Protein AF-A0A3P7J3F7-F1 (afdb_monomer_lite)

Radius of gyration: 21.17 Å; chains: 1; bounding box: 40×37×65 Å

Foldseek 3Di:
DDLLVLVCQVCVVVVHDDDSVVVVVLVVLLVVVVVCCVPPLDDDPVVLPPPVLQFDWDAPVRCCVQLVQDPSLVVLCVVCVVPVVVNCCNNPPRPHTDGHGCSPSSNVCSVCVVVRPPSSVVSNVVSVVCVVCVVVDDDPVVVVVVVVVVVVPD

Sequence (154 aa):
MDLVSTLNRIAGSQNIRLDQDKLDKDIDDVLDFDHDLALKYSTDDTTRRQFERSFNPMTLAELQSKYPKISWELYISEVFQLVPDVKQKVLKASDYHYIVTEPKMLQLLSDNVEAVPTRTLVNYIYAKLVMAYSDFLPVSFKNLKISFLLLQTF

pLDDT: mean 86.78, std 13.9, range [45.38, 97.19]

Structure (mmCIF, N/CA/C/O backbone):
data_AF-A0A3P7J3F7-F1
#
_entry.id   AF-A0A3P7J3F7-F1
#
loop_
_atom_site.group_PDB
_atom_site.id
_atom_site.type_symbol
_atom_site.label_atom_id
_atom_site.label_alt_id
_atom_site.label_comp_id
_atom_site.label_asym_id
_atom_site.label_entity_id
_atom_site.label_seq_id
_atom_site.pdbx_PDB_ins_code
_atom_site.Cartn_x
_atom_site.Cartn_y
_atom_site.Cartn_z
_atom_site.occupancy
_atom_site.B_iso_or_equiv
_atom_site.auth_seq_id
_atom_site.auth_comp_id
_atom_site.auth_asym_id
_atom_site.auth_atom_id
_atom_site.pdbx_PDB_model_num
ATOM 1 N N . MET A 1 1 ? -2.799 -6.965 21.139 1.00 58.69 1 MET A N 1
ATOM 2 C CA . MET A 1 1 ? -3.180 -5.557 21.360 1.00 58.69 1 MET A CA 1
ATOM 3 C C . MET A 1 1 ? -4.508 -5.326 20.675 1.00 58.69 1 MET A C 1
ATOM 5 O O . MET A 1 1 ? -4.670 -5.831 19.577 1.00 58.69 1 MET A O 1
ATOM 9 N N . ASP A 1 2 ? -5.436 -4.625 21.315 1.00 84.12 2 ASP A N 1
ATOM 10 C CA . ASP A 1 2 ? -6.738 -4.311 20.725 1.00 84.12 2 ASP A CA 1
ATOM 11 C C . ASP A 1 2 ? -6.700 -2.924 20.044 1.00 84.12 2 ASP A C 1
ATOM 13 O O . ASP A 1 2 ? -6.287 -1.927 20.652 1.00 84.12 2 ASP A O 1
ATOM 17 N N . LEU A 1 3 ? -7.068 -2.876 18.760 1.00 86.56 3 LEU A N 1
ATOM 18 C CA . LEU A 1 3 ? -7.016 -1.667 17.933 1.00 86.56 3 LEU A CA 1
ATOM 19 C C . LEU A 1 3 ? -8.107 -0.666 18.345 1.00 86.56 3 LEU A C 1
ATOM 2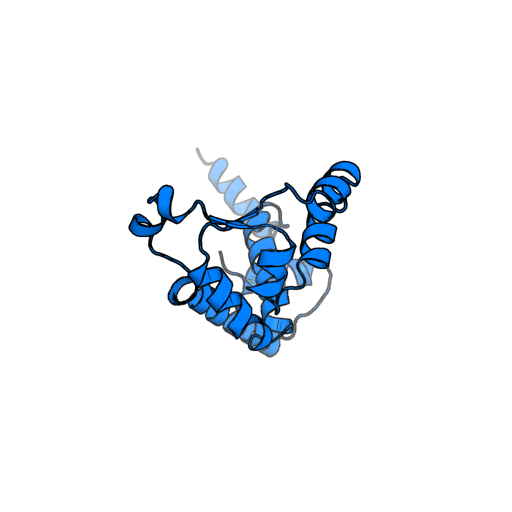1 O O . LEU A 1 3 ? -7.821 0.529 18.434 1.00 86.56 3 LEU A O 1
ATOM 25 N N . VAL A 1 4 ? -9.307 -1.151 18.690 1.00 90.50 4 VAL A N 1
ATOM 26 C CA . VAL A 1 4 ? -10.452 -0.326 19.117 1.00 90.50 4 VAL A CA 1
ATOM 27 C C . VAL A 1 4 ? -10.088 0.482 20.362 1.00 90.50 4 VAL A C 1
ATOM 29 O O . VAL A 1 4 ? -10.200 1.712 20.382 1.00 90.50 4 VAL A O 1
ATOM 32 N N . SER A 1 5 ? -9.596 -0.185 21.412 1.00 89.00 5 SER A N 1
ATOM 33 C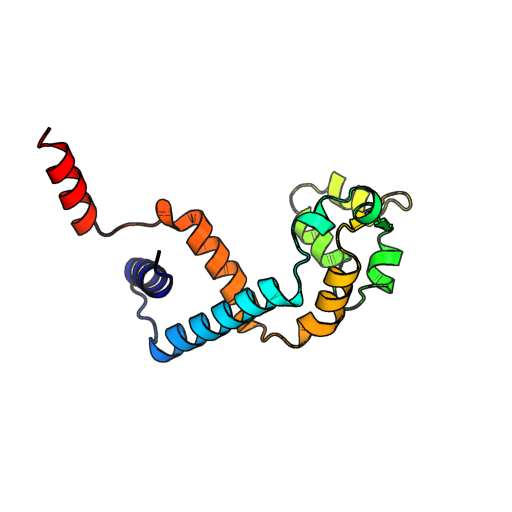 CA . SER A 1 5 ? -9.188 0.485 22.653 1.00 89.00 5 SER A CA 1
ATOM 34 C C . SER A 1 5 ? -8.017 1.443 22.451 1.00 89.00 5 SER A C 1
ATOM 36 O O . SER A 1 5 ? -7.946 2.480 23.115 1.00 89.00 5 SER A O 1
ATOM 38 N N . THR A 1 6 ? -7.103 1.138 21.529 1.00 89.06 6 THR A N 1
ATOM 39 C CA . THR A 1 6 ? -5.977 2.021 21.211 1.00 89.06 6 THR A CA 1
ATOM 40 C C . THR A 1 6 ? -6.445 3.293 20.511 1.00 89.06 6 THR A C 1
ATOM 42 O O . THR A 1 6 ? -6.059 4.384 20.930 1.00 89.06 6 THR A O 1
ATOM 45 N N . LEU A 1 7 ? -7.338 3.191 19.526 1.00 90.56 7 LEU A N 1
ATOM 46 C CA . LEU A 1 7 ? -7.902 4.352 18.833 1.00 90.56 7 LEU A CA 1
ATOM 47 C C . LEU A 1 7 ? -8.762 5.215 19.764 1.00 90.56 7 LEU A C 1
ATOM 49 O O . LEU A 1 7 ? -8.587 6.434 19.799 1.00 90.56 7 LEU A O 1
ATOM 53 N N . ASN A 1 8 ? -9.606 4.599 20.599 1.00 91.00 8 ASN A N 1
ATOM 54 C CA . ASN A 1 8 ? -10.371 5.315 21.624 1.00 91.00 8 ASN A CA 1
ATOM 55 C C . ASN A 1 8 ? -9.457 6.050 22.622 1.00 91.00 8 ASN A C 1
ATOM 57 O O . ASN A 1 8 ? -9.749 7.179 23.021 1.00 91.00 8 ASN A O 1
ATOM 61 N N . ARG A 1 9 ? -8.316 5.457 22.996 1.00 87.19 9 ARG A N 1
ATOM 62 C CA . ARG A 1 9 ? -7.324 6.094 23.877 1.00 87.19 9 ARG A CA 1
ATOM 63 C C . ARG A 1 9 ? -6.672 7.315 23.226 1.00 87.19 9 ARG A C 1
ATOM 65 O O . ARG A 1 9 ? -6.569 8.358 23.873 1.00 87.19 9 ARG A O 1
ATOM 72 N N . ILE A 1 10 ? -6.259 7.202 21.962 1.00 87.88 10 ILE A N 1
ATOM 73 C CA . ILE A 1 10 ? -5.686 8.326 21.205 1.00 87.88 10 ILE A CA 1
ATOM 74 C C . ILE A 1 10 ? -6.720 9.450 21.078 1.00 87.88 10 ILE A C 1
ATOM 76 O O . ILE A 1 10 ? -6.412 10.592 21.416 1.00 87.88 10 ILE A O 1
ATOM 80 N N . ALA A 1 11 ? -7.950 9.135 20.666 1.00 90.12 11 ALA A N 1
ATOM 81 C CA . ALA A 1 11 ? -9.018 10.122 20.521 1.00 90.12 11 ALA A CA 1
ATOM 82 C C . ALA A 1 11 ? -9.327 10.829 21.850 1.00 90.12 11 ALA A C 1
ATOM 84 O O . ALA A 1 11 ? -9.382 12.058 21.902 1.00 90.12 11 ALA A O 1
ATOM 85 N N . GLY A 1 12 ? -9.410 10.068 22.946 1.00 89.19 12 GLY A N 1
ATOM 86 C CA . GLY A 1 12 ? -9.610 10.611 24.287 1.00 89.19 12 GLY A CA 1
ATOM 87 C C . GLY A 1 12 ? -8.512 11.591 24.712 1.00 89.19 12 GLY A C 1
ATOM 88 O O . GLY A 1 12 ? -8.821 12.628 25.291 1.00 89.19 12 GLY A O 1
ATOM 89 N N . SER A 1 13 ? -7.245 11.329 24.364 1.00 86.00 13 SER A N 1
ATOM 90 C CA . SER A 1 13 ? -6.136 12.260 24.647 1.00 86.00 13 SER A CA 1
ATOM 91 C C . SER A 1 13 ? -6.254 13.606 23.918 1.00 86.00 13 SER A C 1
ATOM 93 O O . SER A 1 13 ? -5.677 14.598 24.356 1.00 86.00 13 SER A O 1
ATOM 95 N N . GLN A 1 14 ? -7.034 13.647 22.836 1.00 88.38 14 GLN A N 1
ATOM 96 C CA . GLN A 1 14 ? -7.301 14.838 22.030 1.00 88.38 14 GLN A CA 1
ATOM 97 C C . GLN A 1 14 ? -8.681 15.447 22.331 1.00 88.38 14 GLN A C 1
ATOM 99 O O . GLN A 1 14 ? -9.117 16.350 21.623 1.00 88.38 14 GLN A O 1
ATOM 104 N N . ASN A 1 15 ? -9.380 14.965 23.370 1.00 90.44 15 ASN A N 1
ATOM 105 C CA . ASN A 1 15 ? -10.769 15.321 23.686 1.00 90.44 15 ASN A CA 1
ATOM 106 C C . ASN A 1 15 ? -11.751 15.067 22.523 1.00 90.44 15 ASN A C 1
ATOM 108 O O . ASN A 1 15 ? -12.767 15.749 22.392 1.00 90.44 15 ASN 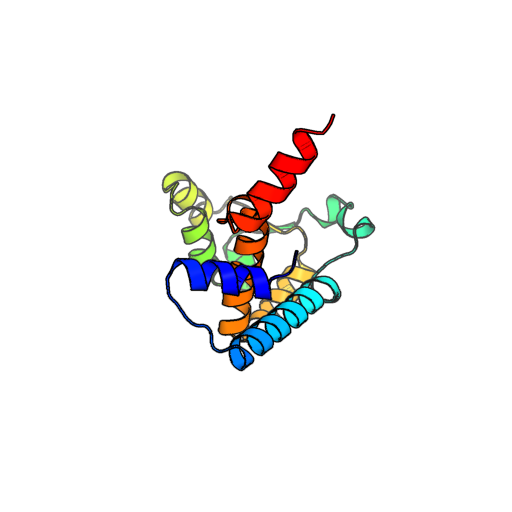A O 1
ATOM 112 N N . ILE A 1 16 ? -11.459 14.071 21.684 1.00 93.12 16 ILE A N 1
ATOM 113 C CA . ILE A 1 16 ? -12.319 13.641 20.582 1.00 93.12 16 ILE A CA 1
ATOM 114 C C . ILE A 1 16 ? -13.156 12.451 21.051 1.00 93.12 16 ILE A C 1
ATOM 116 O O . ILE A 1 16 ? -12.631 11.470 21.579 1.00 93.12 16 ILE A O 1
ATOM 120 N N . ARG A 1 17 ? -14.470 12.517 20.817 1.00 92.88 17 ARG A N 1
ATOM 121 C CA . ARG A 1 17 ? -15.383 11.388 21.015 1.00 92.88 17 ARG A CA 1
ATOM 122 C C . ARG A 1 17 ? -15.636 10.704 19.678 1.00 92.88 17 ARG A C 1
ATOM 124 O O . ARG A 1 17 ? -16.145 11.334 18.756 1.00 92.88 17 ARG A O 1
ATOM 131 N N . LEU A 1 18 ? -15.288 9.425 19.591 1.00 93.88 18 LEU A N 1
ATOM 132 C CA . LEU A 1 18 ? -15.520 8.622 18.396 1.00 93.88 18 LEU A CA 1
ATOM 133 C C . LEU A 1 18 ? -16.957 8.095 18.365 1.00 93.88 18 LEU A C 1
ATOM 135 O O . LEU A 1 18 ? -17.505 7.695 19.397 1.00 93.88 18 LEU A O 1
ATOM 139 N N . ASP A 1 19 ? -17.531 8.073 17.168 1.00 96.75 19 ASP A N 1
ATOM 140 C CA . ASP A 1 19 ? -18.716 7.281 16.845 1.00 96.75 19 ASP A CA 1
ATOM 141 C C . ASP A 1 19 ? -18.311 5.800 16.832 1.00 96.75 19 ASP A C 1
ATOM 143 O O . ASP A 1 19 ? -17.451 5.410 16.041 1.00 96.75 19 ASP A O 1
ATOM 147 N N 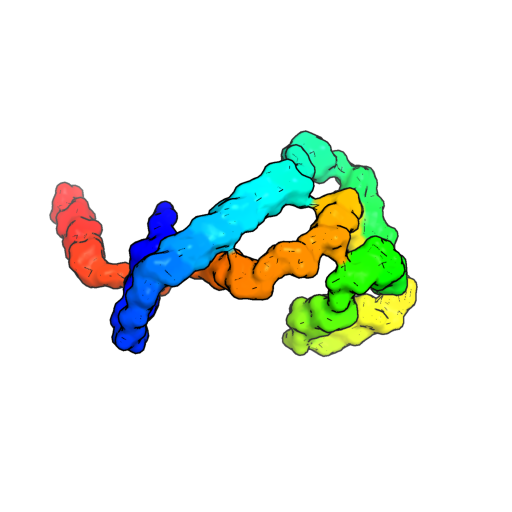. GLN A 1 20 ? -18.863 5.011 17.756 1.00 95.69 20 GLN A N 1
ATOM 148 C CA . GLN A 1 20 ? -18.436 3.624 17.954 1.00 95.69 20 GLN A CA 1
ATOM 149 C C . GLN A 1 20 ? -18.946 2.707 16.841 1.00 95.69 20 GLN A C 1
ATOM 151 O O . GLN A 1 20 ? -18.169 1.902 16.348 1.00 95.69 20 GLN A O 1
ATOM 156 N N . ASP A 1 21 ? -20.174 2.901 16.354 1.00 96.44 21 ASP A N 1
ATOM 157 C CA . ASP A 1 21 ? -20.727 2.071 15.274 1.00 96.44 21 ASP A CA 1
ATOM 158 C C . ASP A 1 21 ? -19.905 2.242 13.989 1.00 96.44 21 ASP A C 1
ATOM 160 O O . ASP A 1 21 ? -19.622 1.293 13.255 1.00 96.44 21 ASP A O 1
ATOM 164 N N . LYS A 1 22 ? -19.468 3.480 13.730 1.00 96.44 22 LYS A N 1
ATOM 165 C CA . LYS A 1 22 ? -18.586 3.783 12.605 1.00 96.44 22 LYS A CA 1
ATOM 166 C C . LYS A 1 22 ? -17.172 3.236 12.806 1.00 96.44 22 LYS A C 1
ATOM 168 O O . LYS A 1 22 ? -16.572 2.775 11.839 1.00 96.44 22 LYS A O 1
ATOM 173 N N . LEU A 1 23 ? -16.638 3.323 14.024 1.00 95.56 23 LEU A N 1
ATOM 174 C CA . LEU A 1 23 ? -15.314 2.802 14.361 1.00 95.56 23 LEU A CA 1
ATOM 175 C C . LEU A 1 23 ? -15.252 1.285 14.174 1.00 95.56 23 LEU A C 1
ATOM 177 O O . LEU A 1 23 ? -14.317 0.802 13.544 1.00 95.56 23 LEU A O 1
ATOM 181 N N . ASP A 1 24 ? -16.248 0.567 14.684 1.00 95.19 24 ASP A N 1
ATOM 182 C CA . ASP A 1 24 ? -16.313 -0.890 14.598 1.00 95.19 24 ASP A CA 1
ATOM 183 C C . ASP A 1 24 ? -16.402 -1.330 13.135 1.00 95.19 24 ASP A C 1
ATOM 185 O O . ASP A 1 24 ? -15.585 -2.129 12.683 1.00 95.19 24 ASP A O 1
ATOM 189 N N . LYS A 1 25 ? -17.278 -0.692 12.346 1.00 96.69 25 LYS A N 1
ATOM 190 C CA . LYS A 1 25 ? -17.359 -0.943 10.902 1.00 96.69 25 LYS A CA 1
ATOM 191 C C . LYS A 1 25 ? -16.030 -0.691 10.182 1.00 96.69 25 LYS A C 1
ATOM 193 O O . LYS A 1 25 ? -15.619 -1.492 9.349 1.00 96.69 25 LYS A O 1
ATOM 198 N N . ASP A 1 26 ? -15.379 0.436 10.462 1.00 97.12 26 ASP A N 1
ATOM 199 C CA . ASP A 1 26 ? -14.105 0.778 9.829 1.00 97.12 26 ASP A CA 1
ATOM 200 C C . ASP A 1 26 ? -12.999 -0.230 10.182 1.00 97.12 26 ASP A C 1
ATOM 202 O O . ASP A 1 26 ? -12.106 -0.462 9.368 1.00 97.12 26 ASP A O 1
ATOM 206 N N . ILE A 1 27 ? -13.033 -0.798 11.391 1.00 95.44 27 ILE A N 1
ATOM 207 C CA . ILE A 1 27 ? -12.079 -1.816 11.840 1.00 95.44 27 ILE A CA 1
ATOM 208 C C . ILE A 1 27 ? -12.369 -3.157 11.174 1.00 95.44 27 ILE A C 1
ATOM 210 O O . ILE A 1 27 ? -11.423 -3.777 10.690 1.00 95.44 27 ILE A O 1
ATOM 214 N N . ASP A 1 28 ? -13.632 -3.567 11.080 1.00 96.75 28 ASP A N 1
ATOM 215 C CA . ASP A 1 28 ? -14.027 -4.781 10.359 1.00 96.75 28 ASP A CA 1
ATOM 216 C C . ASP A 1 28 ? -13.584 -4.710 8.890 1.00 96.75 28 ASP A C 1
ATOM 218 O O . ASP A 1 28 ? -12.877 -5.598 8.416 1.00 96.75 28 ASP A O 1
ATOM 222 N N . ASP A 1 29 ? -13.868 -3.595 8.203 1.00 97.19 29 ASP A N 1
ATOM 223 C CA . ASP A 1 29 ? -13.453 -3.383 6.810 1.00 97.19 29 ASP A CA 1
ATOM 224 C C . ASP A 1 29 ? -11.907 -3.457 6.660 1.00 97.19 29 ASP A C 1
ATOM 226 O O . ASP A 1 29 ? -11.390 -3.948 5.653 1.00 97.19 29 ASP A O 1
ATOM 230 N N . VAL A 1 30 ? -11.144 -2.976 7.654 1.00 96.38 30 VAL A N 1
ATOM 231 C CA . VAL A 1 30 ? -9.668 -3.054 7.679 1.00 96.38 30 VAL A CA 1
ATOM 232 C C . VAL A 1 30 ? -9.170 -4.482 7.900 1.00 96.38 30 VAL A C 1
ATOM 234 O O . VAL A 1 30 ? -8.189 -4.879 7.267 1.00 96.38 30 VAL A O 1
ATOM 237 N N . LEU A 1 31 ? -9.804 -5.239 8.797 1.00 95.06 31 LEU A N 1
ATOM 238 C CA . LEU A 1 31 ? -9.432 -6.622 9.096 1.00 95.06 31 LEU A CA 1
ATOM 239 C C . LEU A 1 31 ? -9.735 -7.545 7.916 1.00 95.06 31 LEU A C 1
ATOM 241 O O . LEU A 1 31 ? -8.881 -8.353 7.550 1.00 95.06 31 LEU A O 1
ATOM 245 N N . ASP A 1 32 ? -10.891 -7.373 7.277 1.00 95.50 32 ASP A N 1
ATOM 246 C CA . ASP A 1 32 ? -11.257 -8.103 6.063 1.00 95.50 32 ASP A CA 1
ATOM 247 C C . ASP A 1 32 ? -10.263 -7.823 4.932 1.00 95.50 32 ASP A C 1
ATOM 249 O O . ASP A 1 32 ? -9.810 -8.741 4.242 1.00 95.50 32 ASP A O 1
ATOM 253 N N . PHE A 1 33 ? -9.849 -6.562 4.778 1.00 94.62 33 PHE A N 1
ATOM 254 C CA . PHE A 1 33 ? -8.834 -6.197 3.798 1.00 94.62 33 PHE A CA 1
ATOM 255 C C . PHE A 1 33 ? -7.448 -6.792 4.117 1.00 94.62 33 PHE A C 1
ATOM 257 O O . PHE A 1 33 ? -6.796 -7.316 3.214 1.00 94.62 33 PHE A O 1
ATOM 264 N N . ASP A 1 34 ? -6.995 -6.763 5.378 1.00 93.88 34 ASP A N 1
ATOM 265 C CA . ASP A 1 34 ? -5.721 -7.384 5.796 1.00 93.88 34 ASP A CA 1
ATOM 266 C C . ASP A 1 34 ? -5.730 -8.900 5.556 1.00 93.88 34 ASP A C 1
ATOM 268 O O . ASP A 1 34 ? -4.756 -9.477 5.067 1.00 93.88 34 ASP A O 1
ATOM 272 N N . HIS A 1 35 ? -6.861 -9.541 5.846 1.00 94.19 35 HIS A N 1
ATOM 273 C CA . HIS A 1 35 ? -7.074 -10.957 5.592 1.00 94.19 35 HIS A CA 1
ATOM 274 C C . HIS A 1 35 ? -7.008 -11.280 4.091 1.00 94.19 35 HIS A C 1
ATOM 276 O O . HIS A 1 35 ? -6.321 -12.220 3.684 1.00 94.19 35 HIS A O 1
ATOM 282 N N . ASP A 1 36 ? -7.646 -10.467 3.249 1.00 92.25 36 ASP A N 1
ATOM 283 C CA . ASP A 1 36 ? -7.569 -10.606 1.797 1.00 92.25 36 ASP A CA 1
ATOM 284 C C . ASP A 1 36 ? -6.142 -10.415 1.272 1.00 92.25 36 ASP A C 1
ATOM 286 O O . ASP A 1 36 ? -5.685 -11.220 0.457 1.00 92.25 36 ASP A O 1
ATOM 290 N N . LEU A 1 37 ? -5.402 -9.414 1.761 1.00 90.88 37 LEU A N 1
ATOM 291 C CA . LEU A 1 37 ? -3.985 -9.223 1.431 1.00 90.88 37 LEU A CA 1
ATOM 292 C C . LEU A 1 37 ? -3.144 -10.459 1.780 1.00 90.88 37 LEU A C 1
ATOM 294 O O . LEU A 1 37 ? -2.314 -10.898 0.975 1.00 90.88 37 LEU A O 1
ATOM 298 N N . ALA A 1 38 ? -3.376 -11.044 2.955 1.00 90.38 38 ALA A N 1
ATOM 299 C CA . ALA A 1 38 ? -2.649 -12.217 3.418 1.00 90.38 38 ALA A CA 1
ATOM 300 C C . ALA A 1 38 ? -2.964 -13.474 2.593 1.00 90.38 38 ALA A C 1
ATOM 302 O O . ALA A 1 38 ? -2.054 -14.237 2.280 1.00 90.38 38 ALA A O 1
ATOM 303 N N . LEU A 1 39 ? -4.227 -13.696 2.219 1.00 89.81 39 LEU A N 1
ATOM 304 C CA . LEU A 1 39 ? -4.630 -14.931 1.538 1.00 89.81 39 LEU A CA 1
ATOM 305 C C . LEU A 1 39 ? -4.555 -14.864 0.012 1.00 89.81 39 LEU A C 1
ATOM 307 O O . LEU A 1 39 ? -4.298 -15.884 -0.626 1.00 89.81 39 LEU A O 1
ATOM 311 N N . LYS A 1 40 ? -4.816 -13.698 -0.586 1.00 88.69 40 LYS A N 1
ATOM 312 C CA . LYS A 1 40 ? -4.948 -13.551 -2.046 1.00 88.69 40 LYS A CA 1
ATOM 313 C C . LYS A 1 40 ? -3.715 -12.925 -2.690 1.00 88.69 40 LYS A C 1
ATOM 315 O O . LYS A 1 40 ? -3.393 -13.270 -3.822 1.00 88.69 40 LYS A O 1
ATOM 320 N N . TYR A 1 41 ? -3.033 -12.022 -1.985 1.00 85.44 41 TYR A N 1
ATOM 321 C CA . TYR A 1 41 ? -1.949 -11.202 -2.546 1.00 85.44 41 TYR A CA 1
ATOM 322 C C . TYR A 1 41 ? -0.561 -11.571 -2.009 1.00 85.44 41 TYR A C 1
ATOM 324 O O . TYR A 1 41 ? 0.426 -10.916 -2.347 1.00 85.44 41 TYR A O 1
ATOM 332 N N . SER A 1 42 ? -0.463 -12.618 -1.189 1.00 83.88 42 SER A N 1
ATOM 333 C CA . SER A 1 42 ? 0.805 -13.104 -0.649 1.00 83.88 42 SER A CA 1
ATOM 334 C C . SER A 1 42 ? 1.151 -14.481 -1.204 1.00 83.88 42 SER A C 1
ATOM 336 O O . SER A 1 42 ? 0.304 -15.357 -1.349 1.00 83.88 42 SER A O 1
ATOM 338 N N . THR A 1 43 ? 2.433 -14.670 -1.501 1.00 83.44 43 THR A N 1
ATOM 339 C CA . THR A 1 43 ? 3.007 -15.965 -1.877 1.00 83.44 43 THR A CA 1
ATOM 340 C C . THR A 1 43 ? 3.540 -16.665 -0.622 1.00 83.44 43 THR A C 1
ATOM 342 O O . THR A 1 43 ? 4.048 -15.995 0.281 1.00 83.44 43 THR A O 1
ATOM 345 N N . ASP A 1 44 ? 3.466 -17.997 -0.563 1.00 82.88 44 ASP A N 1
ATOM 346 C CA . ASP A 1 44 ? 4.000 -18.772 0.558 1.00 82.88 44 ASP A CA 1
ATOM 347 C C . ASP A 1 44 ? 5.524 -18.617 0.720 1.00 82.88 44 ASP A C 1
ATOM 349 O O . ASP A 1 44 ? 6.272 -18.345 -0.226 1.00 82.88 44 ASP A O 1
ATOM 353 N N . ASP A 1 45 ? 5.988 -18.836 1.947 1.00 78.06 45 ASP A N 1
ATOM 354 C CA . ASP A 1 45 ? 7.378 -18.631 2.351 1.00 78.06 45 ASP A CA 1
ATOM 355 C C . ASP A 1 45 ? 8.385 -19.490 1.569 1.00 78.06 45 ASP A C 1
ATOM 357 O O . ASP A 1 45 ? 9.513 -19.056 1.330 1.00 78.06 45 ASP A O 1
ATOM 361 N N . THR A 1 46 ? 7.996 -20.698 1.149 1.00 77.38 46 THR A N 1
ATOM 362 C CA . THR A 1 46 ? 8.884 -21.623 0.427 1.00 77.38 46 THR A CA 1
ATOM 363 C C . THR A 1 46 ? 9.120 -21.124 -0.991 1.00 77.38 46 THR A C 1
ATOM 365 O O . THR A 1 46 ? 10.261 -21.059 -1.451 1.00 77.38 46 THR A O 1
ATOM 368 N N . THR A 1 47 ? 8.052 -20.699 -1.662 1.00 77.38 47 THR A N 1
ATOM 369 C CA . THR A 1 47 ? 8.118 -20.143 -3.015 1.00 77.38 47 THR A CA 1
ATOM 370 C C . THR A 1 47 ? 8.851 -18.797 -3.042 1.00 77.38 47 THR A C 1
ATOM 372 O O . THR A 1 47 ? 9.636 -18.544 -3.957 1.00 77.38 47 THR A O 1
ATOM 375 N N . ARG A 1 48 ? 8.680 -17.946 -2.017 1.00 76.94 48 ARG A N 1
ATOM 376 C CA . ARG A 1 48 ? 9.378 -16.645 -1.908 1.00 76.94 48 ARG A CA 1
ATOM 377 C C . ARG A 1 48 ? 10.898 -16.765 -1.791 1.00 76.94 48 ARG A C 1
ATOM 379 O O . ARG A 1 48 ? 11.621 -15.870 -2.225 1.00 76.94 48 ARG A O 1
ATOM 386 N N . ARG A 1 49 ? 11.398 -17.859 -1.209 1.00 78.75 49 ARG A N 1
ATOM 387 C CA . ARG A 1 49 ? 12.841 -18.100 -1.007 1.00 78.75 49 ARG A CA 1
ATOM 388 C C . ARG A 1 49 ? 13.575 -18.538 -2.282 1.00 78.75 49 ARG A C 1
ATOM 390 O O . ARG A 1 49 ? 14.786 -18.739 -2.243 1.00 78.75 49 ARG A O 1
ATOM 397 N N . GLN A 1 50 ? 12.880 -18.651 -3.416 1.00 80.25 50 GLN A N 1
ATOM 398 C CA . GLN A 1 50 ? 13.485 -18.947 -4.715 1.00 80.25 50 GLN A CA 1
ATOM 399 C C . GLN A 1 50 ? 14.035 -17.665 -5.359 1.00 80.25 50 GLN A C 1
ATOM 401 O O . GLN A 1 50 ? 13.294 -16.891 -5.962 1.00 80.25 50 GLN A O 1
ATOM 406 N N . PHE A 1 51 ? 15.347 -17.438 -5.233 1.00 71.81 51 PHE A N 1
ATOM 407 C CA . PHE A 1 51 ? 16.002 -16.193 -5.659 1.00 71.81 51 PHE A CA 1
ATOM 408 C C . PHE A 1 51 ? 15.783 -15.853 -7.142 1.00 71.81 51 PHE A C 1
ATOM 410 O O . PHE A 1 51 ? 15.433 -14.718 -7.457 1.00 71.81 51 PHE A O 1
ATOM 417 N N . GLU A 1 52 ? 15.923 -16.830 -8.044 1.00 75.38 52 GLU A N 1
ATOM 418 C CA . GLU A 1 52 ? 15.770 -16.614 -9.493 1.00 75.38 52 GLU A CA 1
ATOM 419 C C . GLU A 1 52 ? 14.373 -16.104 -9.866 1.00 75.38 52 GLU A C 1
ATOM 421 O O . GLU A 1 52 ? 14.234 -15.212 -10.698 1.00 75.38 52 GLU A O 1
ATOM 426 N N . ARG A 1 53 ? 13.332 -16.602 -9.190 1.00 82.69 53 ARG A N 1
ATOM 427 C CA . ARG A 1 53 ? 11.944 -16.166 -9.392 1.00 82.69 53 ARG A CA 1
ATOM 428 C C . ARG A 1 53 ? 11.729 -14.709 -8.978 1.00 82.69 53 ARG A C 1
ATOM 430 O O . ARG A 1 53 ? 10.877 -14.036 -9.553 1.00 82.69 53 ARG A O 1
ATOM 437 N N . SER A 1 54 ? 12.470 -14.240 -7.980 1.00 85.88 54 SER A N 1
ATOM 438 C CA . SER A 1 54 ? 12.322 -12.905 -7.392 1.00 85.88 54 SER A CA 1
ATOM 439 C C . SER A 1 54 ? 13.127 -11.827 -8.130 1.00 85.88 54 SER A C 1
ATOM 441 O O . SER A 1 54 ? 12.966 -10.641 -7.846 1.00 85.88 54 SER A O 1
ATOM 443 N N . PHE A 1 55 ? 13.984 -12.201 -9.084 1.00 92.81 55 PHE A N 1
ATOM 444 C CA . PHE A 1 55 ? 14.796 -11.259 -9.851 1.00 92.81 55 PHE A CA 1
ATOM 445 C C . PHE A 1 55 ? 14.150 -10.932 -11.205 1.00 92.81 55 PHE A C 1
ATOM 447 O O . PHE A 1 55 ? 14.523 -11.480 -12.239 1.00 92.81 55 PHE A O 1
ATOM 454 N N . ASN A 1 56 ? 13.178 -10.014 -11.204 1.00 94.50 56 ASN A N 1
ATOM 455 C CA . ASN A 1 56 ? 12.528 -9.528 -12.428 1.00 94.50 56 ASN A CA 1
ATOM 456 C C . ASN A 1 56 ? 12.825 -8.032 -12.613 1.00 94.50 56 ASN A C 1
ATOM 458 O O . ASN A 1 56 ? 12.031 -7.201 -12.159 1.00 94.50 56 ASN A O 1
ATOM 462 N N . PRO A 1 57 ? 13.978 -7.667 -13.205 1.00 95.62 57 PRO A N 1
ATOM 463 C CA . PRO A 1 57 ? 14.307 -6.275 -13.477 1.00 95.62 57 PRO A CA 1
ATOM 464 C C . PRO A 1 57 ? 13.345 -5.690 -14.515 1.00 95.62 57 PRO A C 1
ATOM 466 O O . PRO A 1 57 ? 13.088 -6.308 -15.545 1.00 95.62 57 PRO A O 1
ATOM 469 N N . MET A 1 58 ? 12.820 -4.499 -14.235 1.00 95.44 58 MET A N 1
ATOM 470 C CA . MET A 1 58 ? 11.956 -3.736 -15.136 1.00 95.44 58 MET A CA 1
ATOM 471 C C . MET A 1 58 ? 12.370 -2.267 -15.128 1.00 95.44 58 MET A C 1
ATOM 473 O O . MET A 1 58 ? 12.659 -1.698 -14.075 1.00 95.44 58 MET A O 1
ATOM 477 N N . THR A 1 59 ? 12.368 -1.635 -16.290 1.00 95.50 59 THR A N 1
ATOM 478 C CA . THR A 1 59 ? 12.441 -0.179 -16.429 1.00 95.50 59 THR A CA 1
ATOM 479 C C . THR A 1 59 ? 11.146 0.479 -15.936 1.00 95.50 59 THR A C 1
ATOM 481 O O . THR A 1 59 ? 10.105 -0.170 -15.795 1.00 95.50 59 THR A O 1
ATOM 484 N N . LEU A 1 60 ? 11.175 1.797 -15.707 1.00 95.25 60 LEU A N 1
ATOM 485 C CA . LEU A 1 60 ? 9.967 2.552 -15.351 1.00 95.25 60 LEU A CA 1
ATOM 486 C C . LEU A 1 60 ? 8.867 2.422 -16.420 1.00 95.25 60 LEU A C 1
ATOM 488 O O . LEU A 1 60 ? 7.699 2.242 -16.079 1.00 95.25 60 LEU A O 1
ATOM 492 N N . ALA A 1 61 ? 9.241 2.449 -17.702 1.00 94.25 61 ALA A N 1
ATOM 493 C CA . ALA A 1 61 ? 8.300 2.304 -18.810 1.00 94.25 61 ALA A CA 1
ATOM 494 C C . ALA A 1 61 ? 7.618 0.923 -18.813 1.00 94.25 61 ALA A C 1
ATOM 496 O O . ALA A 1 61 ? 6.411 0.822 -19.032 1.00 94.25 61 ALA A O 1
ATOM 497 N N . GLU A 1 62 ? 8.365 -0.145 -18.517 1.00 95.69 62 GLU A N 1
ATOM 498 C CA . GLU A 1 62 ? 7.803 -1.495 -18.396 1.00 95.69 62 GLU A CA 1
ATOM 499 C C . GLU A 1 62 ? 6.860 -1.616 -17.196 1.00 95.69 62 GLU A C 1
ATOM 501 O O . GLU A 1 62 ? 5.792 -2.213 -17.330 1.00 95.69 62 GLU A O 1
ATOM 506 N N . LEU A 1 63 ? 7.197 -1.010 -16.049 1.00 95.88 63 LEU A N 1
ATOM 507 C CA . LEU A 1 63 ? 6.297 -0.954 -14.890 1.00 95.88 63 LEU A CA 1
ATOM 508 C C . LEU A 1 63 ? 4.981 -0.247 -15.228 1.00 95.88 63 LEU A C 1
ATOM 510 O O . LEU A 1 63 ? 3.910 -0.781 -14.939 1.00 95.88 63 LEU A O 1
ATOM 514 N N . GLN A 1 64 ? 5.057 0.922 -15.868 1.00 95.06 64 GLN A N 1
ATOM 515 C CA . GLN A 1 64 ? 3.889 1.700 -16.287 1.00 95.06 64 GLN A CA 1
ATOM 516 C C . GLN A 1 64 ? 3.025 0.937 -17.292 1.00 95.06 64 GLN A C 1
ATOM 518 O O . GLN A 1 64 ? 1.802 0.948 -17.184 1.00 95.06 64 GLN A O 1
ATOM 523 N N . SER A 1 65 ? 3.646 0.242 -18.247 1.00 95.69 65 SER A N 1
ATOM 524 C CA . SER A 1 65 ? 2.915 -0.549 -19.234 1.00 95.69 65 SER A CA 1
ATOM 525 C C . SER A 1 65 ? 2.273 -1.799 -18.630 1.00 95.69 65 SER A C 1
ATOM 527 O O . SER A 1 65 ? 1.189 -2.184 -19.063 1.00 95.69 65 SER A O 1
ATOM 529 N N . LYS A 1 66 ? 2.946 -2.469 -17.688 1.00 96.56 66 LYS A N 1
ATOM 530 C CA . LYS A 1 66 ? 2.506 -3.762 -17.146 1.00 96.56 66 LYS A CA 1
ATOM 531 C C . LYS A 1 66 ? 1.522 -3.617 -15.985 1.00 96.56 66 LYS A C 1
ATOM 533 O O . LYS A 1 66 ? 0.589 -4.406 -15.877 1.00 96.56 66 LYS A O 1
ATOM 538 N N . TYR A 1 67 ? 1.695 -2.588 -15.160 1.00 96.12 67 TYR A N 1
ATOM 539 C CA . TYR A 1 67 ? 0.860 -2.304 -13.990 1.00 96.12 67 TYR A CA 1
ATOM 540 C C . TYR A 1 67 ? 0.280 -0.880 -14.077 1.00 96.12 67 TYR A C 1
ATOM 542 O O . TYR A 1 67 ? 0.622 -0.017 -13.263 1.00 96.12 67 TYR A O 1
ATOM 550 N N . PRO A 1 68 ? -0.573 -0.595 -15.080 1.00 94.25 68 PRO A N 1
ATOM 551 C CA . PRO A 1 68 ? -0.963 0.770 -15.447 1.00 94.25 68 PRO A CA 1
ATOM 552 C C . PRO A 1 68 ? -1.879 1.462 -14.433 1.00 94.25 68 PRO A C 1
ATOM 554 O O . PRO A 1 68 ? -2.081 2.670 -14.512 1.00 94.25 68 PRO A O 1
ATOM 557 N N . LYS A 1 69 ? -2.457 0.715 -13.486 1.00 93.19 69 LYS A N 1
ATOM 558 C CA . LYS A 1 69 ? -3.330 1.265 -12.438 1.00 93.19 69 LYS A CA 1
ATOM 559 C C . LYS A 1 69 ? -2.557 1.873 -11.271 1.00 93.19 69 LYS A C 1
ATOM 561 O O . LYS A 1 69 ? -3.141 2.528 -10.415 1.00 93.19 69 LYS A O 1
ATOM 566 N N . ILE A 1 70 ? -1.242 1.672 -11.236 1.00 92.12 70 ILE A N 1
ATOM 567 C CA . ILE A 1 70 ? -0.358 2.270 -10.243 1.00 92.12 70 ILE A CA 1
ATOM 568 C C . ILE A 1 70 ? 0.288 3.508 -10.866 1.00 92.12 70 ILE A C 1
ATOM 570 O O . ILE A 1 70 ? 0.976 3.429 -11.884 1.00 92.12 70 ILE A O 1
ATOM 574 N N . SER A 1 71 ? 0.114 4.661 -10.223 1.00 93.50 71 SER A N 1
ATOM 575 C CA . SER A 1 71 ? 0.778 5.912 -10.607 1.00 93.50 71 SER A CA 1
ATOM 576 C C . SER A 1 71 ? 2.261 5.885 -10.217 1.00 93.50 71 SER A C 1
ATOM 578 O O . SER A 1 71 ? 2.671 6.546 -9.264 1.00 93.50 71 SER A O 1
ATOM 580 N N . TRP A 1 72 ? 3.073 5.101 -10.933 1.00 95.19 72 TRP A N 1
ATOM 581 C CA . TRP A 1 72 ? 4.474 4.826 -10.587 1.00 95.19 72 TRP A CA 1
ATOM 582 C C . TRP A 1 72 ? 5.324 6.083 -10.403 1.00 95.19 72 TRP A C 1
ATOM 584 O O . TRP A 1 72 ? 6.040 6.183 -9.412 1.00 95.19 72 TRP A O 1
ATOM 594 N N . GLU A 1 73 ? 5.221 7.061 -11.306 1.00 94.38 73 GLU A N 1
ATOM 595 C CA . GLU A 1 73 ? 5.982 8.314 -11.196 1.00 94.38 73 GLU A CA 1
ATOM 596 C C . GLU A 1 73 ? 5.650 9.084 -9.920 1.00 94.38 73 GLU A C 1
ATOM 598 O O . GLU A 1 73 ? 6.560 9.574 -9.249 1.00 94.38 73 GLU A O 1
ATOM 603 N N . LEU A 1 74 ? 4.364 9.154 -9.561 1.00 95.75 74 LEU A N 1
ATOM 604 C CA . LEU A 1 74 ? 3.923 9.782 -8.321 1.00 95.75 74 LEU A CA 1
ATOM 605 C C . LEU A 1 74 ? 4.450 8.996 -7.119 1.00 95.75 74 LEU A C 1
ATOM 607 O O . LEU A 1 74 ? 5.110 9.569 -6.262 1.00 95.75 74 LEU A O 1
ATOM 611 N N . TYR A 1 75 ? 4.236 7.679 -7.095 1.00 94.81 75 TYR A N 1
ATOM 612 C CA . TYR A 1 75 ? 4.697 6.815 -6.009 1.00 94.81 75 TYR A CA 1
ATOM 613 C C . TYR A 1 75 ? 6.208 6.948 -5.763 1.00 94.81 75 TYR A C 1
ATOM 615 O O . TYR A 1 75 ? 6.641 7.213 -4.644 1.00 94.81 75 TYR A O 1
ATOM 623 N N . ILE A 1 76 ? 7.019 6.833 -6.816 1.00 95.69 76 ILE A N 1
ATOM 624 C CA . ILE A 1 76 ? 8.477 6.970 -6.736 1.00 95.69 76 ILE A CA 1
ATOM 625 C C . ILE A 1 76 ? 8.858 8.394 -6.304 1.00 95.69 76 ILE A C 1
ATOM 627 O O . ILE A 1 76 ? 9.764 8.566 -5.488 1.00 95.69 76 ILE A O 1
ATOM 631 N N . SER A 1 77 ? 8.159 9.418 -6.801 1.00 96.31 77 SER A N 1
ATOM 632 C CA . SER A 1 77 ? 8.410 10.806 -6.400 1.00 96.31 77 SER A CA 1
ATOM 633 C C . SER A 1 77 ? 8.179 11.039 -4.908 1.00 96.31 77 SER A C 1
ATOM 635 O O . SER A 1 77 ? 8.992 11.724 -4.288 1.00 96.31 77 SER A O 1
ATOM 637 N N . GLU A 1 78 ? 7.126 10.448 -4.340 1.00 96.25 78 GLU A N 1
ATOM 638 C CA . GLU A 1 78 ? 6.793 10.538 -2.913 1.00 96.25 78 GLU A CA 1
ATOM 639 C C . GLU A 1 78 ? 7.782 9.758 -2.036 1.00 96.25 78 GLU A C 1
ATOM 641 O O . GLU A 1 78 ? 8.240 10.263 -1.008 1.00 96.25 78 GLU A O 1
ATOM 646 N N . VAL A 1 79 ? 8.181 8.552 -2.462 1.00 95.19 79 VAL A N 1
ATOM 647 C CA . VAL A 1 79 ? 9.172 7.727 -1.746 1.00 95.19 79 VAL A CA 1
ATOM 648 C C . VAL A 1 79 ? 10.519 8.445 -1.640 1.00 95.19 79 VAL A C 1
ATOM 650 O O . VAL A 1 79 ? 11.143 8.450 -0.580 1.00 95.19 79 VAL A O 1
ATOM 653 N N . PHE A 1 80 ? 10.964 9.086 -2.721 1.00 95.81 80 PHE A N 1
ATOM 654 C CA . PHE A 1 80 ? 12.254 9.779 -2.778 1.00 95.81 80 PHE A CA 1
ATOM 655 C C . PHE A 1 80 ? 12.138 11.297 -2.565 1.00 95.81 80 PHE A C 1
ATOM 657 O O . PHE A 1 80 ? 13.053 12.042 -2.925 1.00 95.81 80 PHE A O 1
ATOM 664 N N . GLN A 1 81 ? 11.042 11.783 -1.972 1.00 96.06 81 GLN A N 1
ATOM 665 C CA . GLN A 1 81 ? 10.773 13.223 -1.858 1.00 96.06 81 GLN A CA 1
ATOM 666 C C . GLN A 1 81 ? 11.871 13.994 -1.103 1.00 96.06 81 GLN A C 1
ATOM 668 O O . GLN A 1 81 ? 12.173 15.132 -1.458 1.00 96.06 81 GLN A O 1
ATOM 673 N N . LEU A 1 82 ? 12.511 13.356 -0.114 1.00 97.19 82 LEU A N 1
ATOM 674 C CA . LEU A 1 82 ? 13.563 13.954 0.718 1.00 97.19 82 LEU A CA 1
ATOM 675 C C . LEU A 1 82 ? 14.978 13.809 0.132 1.00 97.19 82 LEU A C 1
ATOM 677 O O . LEU A 1 82 ? 15.934 14.308 0.719 1.00 97.19 82 LEU A O 1
ATOM 681 N N . VAL A 1 83 ? 15.131 13.138 -1.015 1.00 96.75 83 VAL A N 1
ATOM 682 C CA . VAL A 1 83 ? 16.429 12.889 -1.670 1.00 96.75 83 VAL A CA 1
ATOM 683 C C . VAL A 1 83 ? 16.358 13.205 -3.174 1.00 96.75 83 VAL A C 1
ATOM 685 O O . VAL A 1 83 ? 16.346 12.295 -4.009 1.00 96.75 83 VAL A O 1
ATOM 688 N N . PRO A 1 84 ? 16.308 14.499 -3.557 1.00 94.12 84 PRO A N 1
ATOM 689 C CA . PRO A 1 84 ? 16.038 14.927 -4.933 1.00 94.12 84 PRO A CA 1
ATOM 690 C C . PRO A 1 84 ? 16.986 14.343 -5.988 1.00 94.12 84 PRO A C 1
ATOM 692 O O . PRO A 1 84 ? 16.527 13.977 -7.070 1.00 94.12 84 PRO A O 1
ATOM 695 N N . ASP A 1 85 ? 18.272 14.197 -5.664 1.00 93.88 85 ASP A N 1
ATOM 696 C CA . ASP A 1 85 ? 19.275 13.650 -6.587 1.00 93.88 85 ASP A CA 1
ATOM 697 C C . ASP A 1 85 ? 18.997 12.175 -6.916 1.00 93.88 85 ASP A C 1
ATOM 699 O O . ASP A 1 85 ? 19.058 11.754 -8.075 1.00 93.88 85 ASP A O 1
ATOM 703 N N . VAL A 1 86 ? 18.612 11.385 -5.905 1.00 94.00 86 VAL A N 1
ATOM 704 C CA . VAL A 1 86 ? 18.215 9.982 -6.089 1.00 94.00 86 VAL A CA 1
ATOM 705 C C . VAL A 1 86 ? 16.915 9.912 -6.877 1.00 94.00 86 VAL A C 1
ATOM 707 O O . VAL A 1 86 ? 16.847 9.162 -7.848 1.00 94.00 86 VAL A O 1
ATOM 710 N N . LYS A 1 87 ? 15.920 10.739 -6.522 1.00 95.50 87 LYS A N 1
ATOM 711 C CA . LYS A 1 87 ? 14.645 10.840 -7.247 1.00 95.50 87 LYS A CA 1
ATOM 712 C C . LYS A 1 87 ? 14.870 11.094 -8.737 1.00 95.50 87 LYS A C 1
ATOM 714 O O . LYS A 1 87 ? 14.285 10.415 -9.576 1.00 95.50 87 LYS A O 1
ATOM 719 N N . GLN A 1 88 ? 15.737 12.052 -9.073 1.00 92.31 88 GLN A N 1
ATOM 720 C CA . GLN A 1 88 ? 16.058 12.365 -10.462 1.00 92.31 88 GLN A CA 1
ATOM 721 C C . GLN A 1 88 ? 16.679 11.164 -11.175 1.00 92.31 88 GLN A C 1
ATOM 723 O O . GLN A 1 88 ? 16.293 10.871 -12.305 1.00 92.31 88 GLN A O 1
ATOM 728 N N . LYS A 1 89 ? 17.614 10.467 -10.520 1.00 91.50 89 LYS A N 1
ATOM 729 C CA . LYS A 1 89 ? 18.272 9.294 -11.094 1.00 91.50 89 LYS A CA 1
ATOM 730 C C . LYS A 1 89 ? 17.274 8.173 -11.375 1.00 91.50 89 LYS A C 1
ATOM 732 O O . LYS A 1 89 ? 17.232 7.692 -12.497 1.00 91.50 89 LYS A O 1
ATOM 737 N N . VAL A 1 90 ? 16.449 7.790 -10.403 1.00 94.06 90 VAL A N 1
ATOM 738 C CA . VAL A 1 90 ? 15.537 6.644 -10.563 1.00 94.06 90 VAL A CA 1
ATOM 739 C C . VAL A 1 90 ? 14.397 6.917 -11.552 1.00 94.06 90 VAL A C 1
ATOM 741 O O . VAL A 1 90 ? 13.955 5.995 -12.221 1.00 94.06 90 VAL A O 1
ATOM 744 N N . LEU A 1 91 ? 13.952 8.173 -11.699 1.00 94.44 91 LEU A N 1
ATOM 745 C CA . LEU A 1 91 ? 12.883 8.533 -12.642 1.00 94.44 91 LEU A CA 1
ATOM 746 C C . LEU A 1 91 ? 13.367 8.779 -14.077 1.00 94.44 91 LEU A C 1
ATOM 748 O O . LEU A 1 91 ? 12.589 8.606 -15.010 1.00 94.44 91 LEU A O 1
ATOM 752 N N . LYS A 1 92 ? 14.607 9.251 -14.268 1.00 90.44 92 LYS A N 1
ATOM 753 C CA . LYS A 1 92 ? 15.089 9.706 -15.589 1.00 90.44 92 LYS A CA 1
ATOM 754 C C . LYS A 1 92 ? 16.139 8.803 -16.224 1.00 90.44 92 LYS A C 1
ATOM 756 O O . LYS A 1 92 ? 16.376 8.929 -17.423 1.00 90.44 92 LYS A O 1
ATOM 761 N N . ALA A 1 93 ? 16.808 7.951 -15.453 1.00 87.31 93 ALA A N 1
ATOM 762 C CA . ALA A 1 93 ? 17.833 7.072 -15.994 1.00 87.31 93 ALA A CA 1
ATOM 763 C C . ALA A 1 93 ? 17.183 5.915 -16.764 1.00 87.31 93 ALA A C 1
ATOM 765 O O . ALA A 1 93 ? 16.458 5.103 -16.194 1.00 87.31 93 ALA A O 1
ATOM 766 N N . SER A 1 94 ? 17.454 5.837 -18.067 1.00 81.25 94 SER A N 1
ATOM 767 C CA . SER A 1 94 ? 16.917 4.791 -18.947 1.00 81.25 94 SER A CA 1
ATOM 768 C C . SER A 1 94 ? 17.465 3.393 -18.639 1.00 81.25 94 SER A C 1
ATOM 770 O O . SER A 1 94 ? 16.889 2.403 -19.072 1.00 81.25 94 SER A O 1
ATOM 772 N N . ASP A 1 95 ? 18.586 3.312 -17.923 1.00 86.75 95 ASP A N 1
ATOM 773 C CA . ASP A 1 95 ? 19.264 2.083 -17.509 1.00 86.75 95 ASP A CA 1
ATOM 774 C C . ASP A 1 95 ? 18.944 1.672 -16.060 1.00 86.75 95 ASP A C 1
ATOM 776 O O . ASP A 1 95 ? 19.430 0.641 -15.585 1.00 86.75 95 ASP A O 1
ATOM 780 N N . TYR A 1 96 ? 18.123 2.443 -15.339 1.00 93.75 96 TYR A N 1
ATOM 781 C CA . TYR A 1 96 ? 17.701 2.068 -13.996 1.00 93.75 96 TYR A CA 1
ATOM 782 C C . TYR A 1 96 ? 16.618 0.988 -14.046 1.00 93.75 96 TYR A C 1
ATOM 784 O O . TYR A 1 96 ? 15.594 1.135 -14.715 1.00 93.75 96 TYR A O 1
ATOM 792 N N . HIS A 1 97 ? 16.843 -0.089 -13.295 1.00 94.75 97 HIS A N 1
ATOM 793 C CA . HIS A 1 97 ? 15.932 -1.223 -13.218 1.00 94.75 97 HIS A CA 1
ATOM 794 C C . HIS A 1 97 ? 15.395 -1.388 -11.797 1.00 94.75 97 HIS A C 1
ATOM 796 O O . HIS A 1 97 ? 16.150 -1.471 -10.826 1.00 94.75 97 HIS A O 1
ATOM 802 N N . TYR A 1 98 ? 14.077 -1.495 -11.694 1.00 94.88 98 TYR A N 1
ATOM 803 C CA . TYR A 1 98 ? 13.354 -1.885 -10.496 1.00 94.88 98 TYR A CA 1
ATOM 804 C C . TYR A 1 98 ? 13.258 -3.406 -10.450 1.00 94.88 98 TYR A C 1
ATOM 806 O O . TYR A 1 98 ? 12.813 -4.031 -11.411 1.00 94.88 98 TYR A O 1
ATOM 814 N N . ILE A 1 99 ? 13.655 -4.014 -9.335 1.00 95.31 99 ILE A N 1
ATOM 815 C CA . ILE A 1 99 ? 13.530 -5.462 -9.161 1.00 95.31 99 ILE A CA 1
ATOM 816 C C . ILE A 1 99 ? 12.139 -5.780 -8.615 1.00 95.31 99 ILE A C 1
ATOM 818 O O . ILE A 1 99 ? 11.847 -5.524 -7.447 1.00 95.31 99 ILE A O 1
ATOM 822 N N . VAL A 1 100 ? 11.279 -6.351 -9.459 1.00 94.88 100 VAL A N 1
ATOM 823 C CA . VAL A 1 100 ? 9.945 -6.807 -9.056 1.00 94.88 100 VAL A CA 1
ATOM 824 C C . VAL A 1 100 ? 10.039 -8.235 -8.525 1.00 94.88 100 VAL A C 1
ATOM 826 O O . VAL A 1 100 ? 10.245 -9.182 -9.281 1.00 94.88 100 VAL A O 1
ATOM 829 N N . THR A 1 101 ? 9.865 -8.402 -7.217 1.00 92.56 101 THR A N 1
ATOM 830 C CA . THR A 1 101 ? 10.032 -9.703 -6.548 1.00 92.56 101 THR A CA 1
ATOM 831 C C . THR A 1 101 ? 8.830 -10.629 -6.690 1.00 92.56 101 THR A C 1
ATOM 833 O O . THR A 1 101 ? 8.988 -11.842 -6.751 1.00 92.56 101 THR A O 1
ATOM 836 N N . GLU A 1 102 ? 7.625 -10.073 -6.814 1.00 91.75 102 GLU A N 1
ATOM 837 C CA . GLU A 1 102 ? 6.383 -10.842 -6.934 1.00 91.75 102 GLU A CA 1
ATOM 838 C C . GLU A 1 102 ? 5.519 -10.329 -8.104 1.00 91.75 102 GLU A C 1
ATOM 840 O O . GLU A 1 102 ? 4.449 -9.762 -7.875 1.00 91.75 102 GLU A O 1
ATOM 845 N N . PRO A 1 103 ? 5.934 -10.513 -9.377 1.00 93.38 103 PRO A N 1
ATOM 846 C CA . PRO A 1 103 ? 5.235 -9.919 -10.524 1.00 93.38 103 PRO A CA 1
ATOM 847 C C . PRO A 1 103 ? 3.751 -10.289 -10.612 1.00 93.38 103 PRO A C 1
ATOM 849 O O . PRO A 1 103 ? 2.924 -9.459 -10.970 1.00 93.38 103 PRO A O 1
ATOM 852 N N . LYS A 1 104 ? 3.400 -11.534 -10.260 1.00 92.06 104 LYS A N 1
ATOM 853 C CA . LYS A 1 104 ? 2.006 -12.004 -10.276 1.00 92.06 104 LYS A CA 1
ATOM 854 C C . LYS A 1 104 ? 1.152 -11.319 -9.209 1.00 92.06 104 LYS A C 1
ATOM 856 O O . LYS A 1 104 ? 0.021 -10.951 -9.498 1.00 92.06 104 LYS A O 1
ATOM 861 N N . MET A 1 105 ? 1.692 -11.128 -8.005 1.00 91.94 105 MET A N 1
ATOM 862 C CA . MET A 1 105 ? 0.963 -10.462 -6.920 1.00 91.94 105 MET A CA 1
ATOM 863 C C . MET A 1 105 ? 0.840 -8.965 -7.179 1.00 91.94 105 MET A C 1
ATOM 865 O O . MET A 1 105 ? -0.209 -8.384 -6.925 1.00 91.94 105 MET A O 1
ATOM 869 N N . LEU A 1 106 ? 1.875 -8.354 -7.762 1.00 93.25 106 LEU A N 1
ATOM 870 C CA . LEU A 1 106 ? 1.815 -6.963 -8.196 1.00 93.25 106 LEU A CA 1
ATOM 871 C C . LEU A 1 106 ? 0.795 -6.759 -9.327 1.00 93.25 106 LEU A C 1
ATOM 873 O O . LEU A 1 106 ? 0.077 -5.763 -9.307 1.00 93.25 106 LEU A O 1
ATOM 877 N N . GLN A 1 107 ? 0.677 -7.711 -10.263 1.00 94.62 107 GLN A N 1
ATOM 878 C CA . GLN A 1 107 ? -0.392 -7.696 -11.267 1.00 94.62 107 GLN A CA 1
ATOM 879 C C . GLN A 1 107 ? -1.763 -7.772 -10.601 1.00 94.62 107 GLN A C 1
ATOM 881 O O . GLN A 1 107 ? -2.605 -6.918 -10.851 1.00 94.62 107 GLN A O 1
ATOM 886 N N . LEU A 1 108 ? -1.961 -8.749 -9.710 1.00 93.06 108 LEU A N 1
ATOM 887 C CA . LEU A 1 108 ? -3.230 -8.919 -9.011 1.00 93.06 108 LEU A CA 1
ATOM 888 C C . LEU A 1 108 ? -3.612 -7.649 -8.239 1.00 93.06 108 LEU A C 1
ATOM 890 O O . LEU A 1 108 ? -4.762 -7.224 -8.298 1.00 93.06 108 LEU A O 1
ATOM 894 N N . LEU A 1 109 ? -2.653 -7.010 -7.563 1.00 90.00 109 LEU A N 1
ATOM 895 C CA . LEU A 1 109 ? -2.868 -5.727 -6.898 1.00 90.00 109 LEU A CA 1
ATOM 896 C C . LEU A 1 109 ? -3.245 -4.633 -7.903 1.00 90.00 109 LEU A C 1
ATOM 898 O O . LEU A 1 109 ? -4.253 -3.966 -7.704 1.00 90.00 109 LEU A O 1
ATOM 902 N N . SER A 1 110 ? -2.481 -4.463 -8.985 1.00 92.06 110 SER A N 1
ATOM 903 C CA . SER A 1 110 ? -2.782 -3.475 -10.029 1.00 92.06 110 SER A CA 1
ATOM 904 C C . SER A 1 110 ? -4.194 -3.654 -10.590 1.00 92.06 110 SER A C 1
ATOM 906 O O . SER A 1 110 ? -4.886 -2.670 -10.819 1.00 92.06 110 SER A O 1
ATOM 908 N N . ASP A 1 111 ? -4.640 -4.891 -10.787 1.00 92.56 111 ASP A N 1
ATOM 909 C CA . ASP A 1 111 ? -5.942 -5.177 -11.390 1.00 92.56 111 ASP A CA 1
ATOM 910 C C . ASP A 1 111 ? -7.112 -4.899 -10.431 1.00 92.56 111 ASP A C 1
ATOM 912 O O . ASP A 1 111 ? -8.224 -4.634 -10.885 1.00 92.56 111 ASP A O 1
ATOM 916 N N . ASN A 1 112 ? -6.874 -4.939 -9.113 1.00 89.75 112 ASN A N 1
ATOM 917 C CA . ASN A 1 112 ? -7.936 -4.925 -8.101 1.00 89.75 112 ASN A CA 1
ATOM 918 C C . ASN A 1 112 ? -7.863 -3.757 -7.104 1.00 89.75 112 ASN A C 1
ATOM 920 O O . ASN A 1 112 ? -8.798 -3.576 -6.326 1.00 89.75 112 ASN A O 1
ATOM 924 N N . VAL A 1 113 ? -6.800 -2.946 -7.102 1.00 82.00 113 VAL A N 1
ATOM 925 C CA . VAL A 1 113 ? -6.604 -1.883 -6.096 1.00 82.00 113 VAL A CA 1
ATOM 926 C C . VAL A 1 113 ? -7.739 -0.855 -6.086 1.00 82.00 113 VAL A C 1
ATOM 928 O O . VAL A 1 113 ? -8.124 -0.374 -5.024 1.00 82.00 113 VAL A O 1
ATOM 931 N N . GLU A 1 114 ? -8.329 -0.562 -7.247 1.00 86.94 114 GLU A N 1
ATOM 932 C CA . GLU A 1 114 ? -9.449 0.381 -7.379 1.00 86.94 114 GLU A CA 1
ATOM 933 C C . GLU A 1 114 ? -10.770 -0.162 -6.798 1.00 86.94 114 GLU A C 1
ATOM 935 O O . GLU A 1 114 ? -11.692 0.615 -6.558 1.00 86.94 114 GLU A O 1
ATOM 940 N N . ALA A 1 115 ? -10.878 -1.474 -6.553 1.00 89.56 115 ALA A N 1
ATOM 941 C CA . ALA A 1 115 ? -12.069 -2.085 -5.958 1.00 89.56 115 ALA A CA 1
ATOM 942 C C . ALA A 1 115 ? -12.150 -1.875 -4.436 1.00 89.56 115 ALA A C 1
ATOM 944 O O . ALA A 1 115 ? -13.221 -2.024 -3.847 1.00 89.56 115 ALA A O 1
ATOM 945 N N . VAL A 1 116 ? -11.032 -1.528 -3.791 1.00 91.12 116 VAL A N 1
ATOM 946 C CA . VAL A 1 116 ? -10.975 -1.288 -2.347 1.00 91.12 116 VAL A CA 1
ATOM 947 C C . VAL A 1 116 ? -11.426 0.147 -2.059 1.00 91.12 116 VAL A C 1
ATOM 949 O O . VAL A 1 116 ? -10.857 1.088 -2.620 1.00 91.12 116 VAL A O 1
ATOM 952 N N . PRO A 1 117 ? -12.407 0.372 -1.165 1.00 95.38 117 PRO A N 1
ATOM 953 C CA . PRO A 1 117 ? -12.811 1.723 -0.802 1.00 95.38 117 PRO A CA 1
ATOM 954 C C . PRO A 1 117 ? -11.628 2.541 -0.270 1.00 95.38 117 PRO A C 1
ATOM 956 O O . PRO A 1 117 ? -10.880 2.089 0.598 1.00 95.38 117 PRO A O 1
ATOM 959 N N . THR A 1 118 ? -11.489 3.793 -0.722 1.00 95.00 118 THR A N 1
ATOM 960 C CA . THR A 1 118 ? -10.391 4.683 -0.296 1.00 95.00 118 THR A CA 1
ATOM 961 C C . THR A 1 118 ? -10.312 4.819 1.225 1.00 95.00 118 THR A C 1
ATOM 963 O O . THR A 1 118 ? -9.219 4.856 1.786 1.00 95.00 118 THR A O 1
ATOM 966 N N . ARG A 1 119 ? -11.466 4.852 1.908 1.00 96.12 119 ARG A N 1
ATOM 967 C CA . ARG A 1 119 ? -11.535 4.900 3.375 1.00 96.12 119 ARG A CA 1
ATOM 968 C C . ARG A 1 119 ? -10.855 3.687 4.013 1.00 96.12 119 ARG A C 1
ATOM 970 O O . ARG A 1 119 ? -10.049 3.874 4.917 1.00 96.12 119 ARG A O 1
ATOM 977 N N . THR A 1 120 ? -11.135 2.484 3.518 1.00 97.06 120 THR A N 1
ATOM 978 C CA . THR A 1 120 ? -10.538 1.234 4.004 1.00 97.06 120 THR A CA 1
ATOM 979 C C . THR A 1 120 ? -9.028 1.231 3.795 1.00 97.06 120 THR A C 1
ATOM 981 O O . THR A 1 120 ? -8.288 0.951 4.733 1.00 97.06 120 THR A O 1
ATOM 984 N N . LEU A 1 121 ? -8.550 1.636 2.611 1.00 94.00 121 LEU A N 1
ATOM 985 C CA . LEU A 1 121 ? -7.114 1.694 2.317 1.00 94.00 121 LEU A CA 1
ATOM 986 C C . LEU A 1 121 ? -6.370 2.672 3.243 1.00 94.00 121 LEU A C 1
ATOM 988 O O . LEU A 1 121 ? -5.329 2.334 3.806 1.00 94.00 121 LEU A O 1
ATOM 992 N N . VAL A 1 122 ? -6.916 3.877 3.429 1.00 95.94 122 VAL A N 1
ATOM 993 C CA . VAL A 1 122 ? -6.334 4.891 4.320 1.00 95.94 122 VAL A CA 1
ATOM 994 C C . VAL A 1 122 ? -6.340 4.402 5.769 1.00 95.94 122 VAL A C 1
ATOM 996 O O . VAL A 1 122 ? -5.308 4.458 6.439 1.00 95.94 122 VAL A O 1
ATOM 999 N N . ASN A 1 123 ? -7.470 3.872 6.243 1.00 96.44 123 ASN A N 1
ATOM 1000 C CA . ASN A 1 123 ? -7.587 3.340 7.599 1.00 96.44 123 ASN A CA 1
ATOM 1001 C C . ASN A 1 123 ? -6.626 2.170 7.835 1.00 96.44 123 ASN A C 1
ATOM 1003 O O . ASN A 1 123 ? -6.011 2.109 8.894 1.00 96.44 123 ASN A O 1
ATOM 1007 N N . TYR A 1 124 ? -6.434 1.289 6.852 1.00 96.06 124 TYR A N 1
ATOM 1008 C CA . TYR A 1 124 ? -5.491 0.176 6.933 1.00 96.06 124 TYR A CA 1
ATOM 1009 C C . TYR A 1 124 ? -4.049 0.661 7.148 1.00 96.06 124 TYR A C 1
ATOM 1011 O O . TYR A 1 124 ? -3.362 0.179 8.052 1.00 96.06 124 TYR A O 1
ATOM 1019 N N . ILE A 1 125 ? -3.602 1.667 6.385 1.00 94.56 125 ILE A N 1
ATOM 1020 C CA . ILE A 1 125 ? -2.266 2.265 6.549 1.00 94.56 125 ILE A CA 1
ATOM 1021 C C . ILE A 1 125 ? -2.111 2.854 7.959 1.00 94.56 125 ILE A C 1
ATOM 1023 O O . ILE A 1 125 ? -1.123 2.574 8.644 1.00 94.56 125 ILE A O 1
ATOM 1027 N N . TYR A 1 126 ? -3.096 3.628 8.426 1.00 93.81 126 TYR A N 1
ATOM 1028 C CA . TYR A 1 126 ? -3.058 4.206 9.771 1.00 93.81 126 TYR A CA 1
ATOM 1029 C C . TYR A 1 126 ? -3.143 3.149 10.875 1.00 93.81 126 TYR A C 1
ATOM 1031 O O . TYR A 1 126 ? -2.471 3.294 11.892 1.00 93.81 126 TYR A O 1
ATOM 1039 N N . ALA A 1 127 ? -3.899 2.069 10.683 1.00 93.38 127 ALA A N 1
ATOM 1040 C CA . ALA A 1 127 ? -3.964 0.962 11.627 1.00 93.38 127 ALA A CA 1
ATOM 1041 C C . ALA A 1 127 ? -2.597 0.281 11.767 1.00 93.38 127 ALA A C 1
ATOM 1043 O O . ALA A 1 127 ? -2.125 0.095 12.890 1.00 93.38 127 ALA A O 1
ATOM 1044 N N . LYS A 1 128 ? -1.910 -0.022 10.653 1.00 93.81 128 LYS A N 1
ATOM 1045 C CA . LYS A 1 128 ? -0.540 -0.565 10.686 1.00 93.81 128 LYS A CA 1
ATOM 1046 C C . LYS A 1 128 ? 0.426 0.392 11.385 1.00 93.81 128 LYS A C 1
ATOM 1048 O O . LYS A 1 128 ? 1.232 -0.062 12.192 1.00 93.81 128 LYS A O 1
ATOM 1053 N N . LEU A 1 129 ? 0.309 1.700 11.144 1.00 92.06 129 LEU A N 1
ATOM 1054 C CA . LEU A 1 129 ? 1.121 2.711 11.823 1.00 92.06 129 LEU A CA 1
ATOM 1055 C C . LEU A 1 129 ? 0.863 2.729 13.338 1.00 92.06 129 LEU A C 1
ATOM 1057 O O . LEU A 1 129 ? 1.798 2.643 14.129 1.00 92.06 129 LEU A O 1
ATOM 1061 N N . VAL A 1 130 ? -0.402 2.798 13.754 1.00 90.12 130 VAL A N 1
ATOM 1062 C CA . VAL A 1 130 ? -0.793 2.798 15.171 1.00 90.12 130 VAL A CA 1
ATOM 1063 C C . VAL A 1 130 ? -0.301 1.536 15.872 1.00 90.12 130 VAL A C 1
ATOM 1065 O O . VAL A 1 130 ? 0.220 1.635 16.978 1.00 90.12 130 VAL A O 1
ATOM 1068 N N . MET A 1 131 ? -0.417 0.371 15.231 1.00 87.94 131 MET A N 1
ATOM 1069 C CA . MET A 1 131 ? 0.087 -0.890 15.777 1.00 87.94 131 MET A CA 1
ATOM 1070 C C . MET A 1 131 ? 1.617 -0.935 15.843 1.00 87.94 131 MET A C 1
ATOM 1072 O O . MET A 1 131 ? 2.159 -1.453 16.810 1.00 87.94 131 MET A O 1
ATOM 1076 N N . ALA A 1 132 ? 2.326 -0.379 14.857 1.00 90.06 132 ALA A N 1
ATOM 1077 C CA . ALA A 1 132 ? 3.789 -0.347 14.858 1.00 90.06 132 ALA A CA 1
ATOM 1078 C C . ALA A 1 132 ? 4.368 0.560 15.959 1.00 90.06 132 ALA A C 1
ATOM 1080 O O . ALA A 1 132 ? 5.457 0.297 16.464 1.00 90.06 132 ALA A O 1
ATOM 1081 N N . TYR A 1 133 ? 3.646 1.620 16.336 1.00 87.94 133 TYR A N 1
ATOM 1082 C CA . TYR A 1 133 ? 4.092 2.612 17.323 1.00 87.94 133 TYR A CA 1
ATOM 1083 C C . TYR A 1 133 ? 3.316 2.569 18.638 1.00 87.94 133 TYR A C 1
ATOM 1085 O O . TYR A 1 133 ? 3.432 3.473 19.468 1.00 87.94 133 TYR A O 1
ATOM 1093 N N . SER A 1 134 ? 2.523 1.528 18.849 1.00 84.56 134 SER A N 1
ATOM 1094 C CA . SER A 1 134 ? 1.579 1.461 19.955 1.00 84.56 134 SER A CA 1
ATOM 1095 C C . SER A 1 134 ? 2.212 1.560 21.336 1.00 84.56 134 SER A C 1
ATOM 1097 O O . SER A 1 134 ? 1.597 2.100 22.255 1.00 84.56 134 SER A O 1
ATOM 1099 N N . ASP A 1 135 ? 3.440 1.063 21.465 1.00 83.19 135 ASP A N 1
ATOM 1100 C CA . ASP A 1 135 ? 4.197 1.038 22.717 1.00 83.19 135 ASP A CA 1
ATOM 1101 C C . ASP A 1 135 ? 4.675 2.437 23.131 1.00 83.19 135 ASP A C 1
ATOM 1103 O O . ASP A 1 135 ? 4.946 2.684 24.304 1.00 83.19 135 ASP A O 1
ATOM 1107 N N . PHE A 1 136 ? 4.723 3.376 22.181 1.00 83.94 136 PHE A N 1
ATOM 1108 C CA . PHE A 1 136 ? 5.075 4.778 22.412 1.00 83.94 136 PHE A CA 1
ATOM 1109 C C . PHE A 1 136 ? 3.851 5.664 22.661 1.00 83.94 136 PHE A C 1
ATOM 1111 O O . PHE A 1 136 ? 3.994 6.846 22.979 1.00 83.94 136 PHE A O 1
ATOM 1118 N N . LEU A 1 137 ? 2.639 5.126 22.500 1.00 80.12 137 LEU A N 1
ATOM 1119 C CA . LEU A 1 137 ? 1.422 5.888 22.734 1.00 80.12 137 LEU A CA 1
ATOM 1120 C C . LEU A 1 137 ? 1.177 6.058 24.236 1.00 80.12 137 LEU A C 1
ATOM 1122 O O . LEU A 1 137 ? 1.433 5.130 25.007 1.00 80.12 137 LEU A O 1
ATOM 1126 N N . PRO A 1 138 ? 0.597 7.193 24.670 1.00 73.19 138 PRO A N 1
ATOM 1127 C CA . PRO A 1 138 ? 0.251 7.397 26.067 1.00 73.19 138 PRO A CA 1
ATOM 1128 C C . PRO A 1 138 ? -0.595 6.233 26.589 1.00 73.19 138 PRO A C 1
ATOM 1130 O O . PRO A 1 138 ? -1.692 5.967 26.091 1.00 73.19 138 PRO A O 1
ATOM 1133 N N . VAL A 1 139 ? -0.085 5.526 27.593 1.00 70.62 139 VAL A N 1
ATOM 1134 C CA . VAL A 1 139 ? -0.857 4.553 28.367 1.00 70.62 139 VAL A CA 1
ATOM 1135 C C . VAL A 1 139 ? -1.507 5.273 29.542 1.00 70.62 139 VAL A C 1
ATOM 1137 O O . VAL A 1 139 ? -0.940 6.206 30.109 1.00 70.62 139 VAL A O 1
ATOM 1140 N N . SER A 1 140 ? -2.718 4.864 29.924 1.00 58.94 140 SER A N 1
ATOM 1141 C CA . SER A 1 140 ? -3.353 5.433 31.115 1.00 58.94 140 SER A CA 1
ATOM 1142 C C . SER A 1 140 ? -2.448 5.220 32.334 1.00 58.94 140 SER A C 1
ATOM 1144 O O . SER A 1 140 ? -2.049 4.089 32.623 1.00 58.94 140 SER A O 1
ATOM 1146 N N . PHE A 1 141 ? -2.170 6.287 33.091 1.00 51.47 141 PHE A N 1
ATOM 1147 C CA . PHE A 1 141 ? -1.374 6.238 34.326 1.00 51.47 141 PHE A CA 1
ATOM 1148 C C . PHE A 1 141 ? -1.912 5.244 35.376 1.00 51.47 141 PHE A C 1
ATOM 1150 O O . PHE A 1 141 ? -1.167 4.836 36.268 1.00 51.47 141 PHE A O 1
ATOM 1157 N N . LYS A 1 142 ? -3.178 4.804 35.270 1.00 50.34 142 LYS A N 1
ATOM 1158 C CA . LYS A 1 142 ? -3.724 3.718 36.104 1.00 50.34 142 LYS A CA 1
ATOM 1159 C C . LYS A 1 142 ? -2.966 2.395 35.925 1.00 50.34 142 LYS A C 1
ATOM 1161 O O . LYS A 1 142 ? -2.778 1.694 36.912 1.00 50.34 142 LYS A O 1
ATOM 1166 N N . ASN A 1 143 ? -2.475 2.091 34.722 1.00 48.56 143 ASN A N 1
ATOM 1167 C CA . ASN A 1 143 ? -1.752 0.844 34.441 1.00 48.56 143 ASN A CA 1
ATOM 1168 C C . ASN A 1 143 ? -0.265 0.928 34.823 1.00 48.56 143 ASN A C 1
ATOM 1170 O O . ASN A 1 143 ? 0.320 -0.072 35.222 1.00 48.56 143 ASN A O 1
ATOM 1174 N N . LEU A 1 144 ? 0.329 2.127 34.792 1.00 48.25 144 LEU A N 1
ATOM 1175 C CA . LEU A 1 144 ? 1.702 2.370 35.258 1.00 48.25 144 LEU A CA 1
ATOM 1176 C C . LEU A 1 144 ? 1.858 2.143 36.769 1.00 48.25 144 LEU A C 1
ATOM 1178 O O . LEU A 1 144 ? 2.871 1.597 37.201 1.00 48.25 144 LEU A O 1
ATOM 1182 N N . LYS A 1 145 ? 0.847 2.499 37.578 1.00 45.94 145 LYS A N 1
ATOM 1183 C CA . LYS A 1 145 ? 0.871 2.226 39.027 1.00 45.94 145 LYS A CA 1
ATOM 1184 C C . LYS A 1 145 ? 0.878 0.730 39.351 1.00 45.94 145 LYS A C 1
ATOM 1186 O O . LYS A 1 145 ? 1.525 0.347 40.316 1.00 45.94 145 LYS A O 1
ATOM 1191 N N . ILE A 1 146 ? 0.202 -0.108 38.560 1.00 51.28 146 ILE A N 1
ATOM 1192 C CA . ILE A 1 146 ? 0.139 -1.560 38.804 1.00 51.28 146 ILE A CA 1
ATOM 1193 C C . ILE A 1 146 ? 1.494 -2.213 38.505 1.00 51.28 146 ILE A C 1
ATOM 1195 O O . ILE A 1 146 ? 1.998 -2.960 39.336 1.00 51.28 146 ILE A O 1
ATOM 1199 N N . SER A 1 147 ? 2.139 -1.873 37.385 1.00 48.91 147 SER A N 1
ATOM 1200 C CA . SER A 1 147 ? 3.473 -2.400 37.058 1.00 48.91 147 SER A CA 1
ATOM 1201 C C . SER A 1 147 ? 4.551 -1.926 38.038 1.00 48.91 147 SER A C 1
ATOM 1203 O O . SER A 1 147 ? 5.433 -2.699 38.401 1.00 48.91 147 SER A O 1
ATOM 1205 N N . PHE A 1 148 ? 4.465 -0.676 38.509 1.00 47.59 148 PHE A N 1
ATOM 1206 C CA . PHE A 1 148 ? 5.394 -0.141 39.506 1.00 47.59 148 PHE A CA 1
ATOM 1207 C C . PHE A 1 148 ? 5.215 -0.803 40.883 1.00 47.59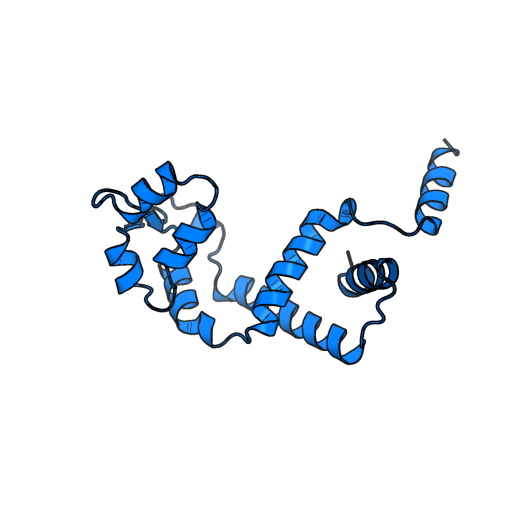 148 PHE A C 1
ATOM 1209 O O . PHE A 1 148 ? 6.202 -1.094 41.546 1.00 47.59 148 PHE A O 1
ATOM 1216 N N . LEU A 1 149 ? 3.976 -1.114 41.288 1.00 46.53 149 LEU A N 1
ATOM 1217 C CA . LEU A 1 149 ? 3.701 -1.852 42.529 1.00 46.53 149 LEU A CA 1
ATOM 1218 C C . LEU A 1 149 ? 4.167 -3.316 42.463 1.00 46.53 149 LEU A C 1
ATOM 1220 O O . LEU A 1 149 ? 4.644 -3.833 43.465 1.00 46.53 149 LEU A O 1
ATOM 1224 N N . LEU A 1 150 ? 4.084 -3.967 41.296 1.00 47.62 150 LEU A N 1
ATOM 1225 C CA . LEU A 1 150 ? 4.559 -5.347 41.104 1.00 47.62 150 LEU A CA 1
ATOM 1226 C C . LEU A 1 150 ? 6.095 -5.461 41.077 1.00 47.62 150 LEU A C 1
ATOM 1228 O O . LEU A 1 150 ? 6.641 -6.489 41.471 1.00 47.62 150 LEU A O 1
ATOM 1232 N N . LEU A 1 151 ? 6.795 -4.403 40.652 1.00 45.38 151 LEU A N 1
ATOM 1233 C CA . LEU A 1 151 ? 8.262 -4.320 40.662 1.00 45.38 151 LEU A CA 1
ATOM 1234 C C . LEU A 1 151 ? 8.851 -3.928 42.027 1.00 45.38 151 LEU A C 1
ATOM 1236 O O . LEU A 1 151 ? 10.056 -4.042 42.214 1.00 45.38 151 LEU A O 1
ATOM 1240 N N . GLN A 1 152 ? 8.027 -3.481 42.979 1.00 49.78 152 GLN A N 1
ATOM 1241 C CA . GLN A 1 152 ? 8.450 -3.172 44.353 1.00 49.78 152 GLN A CA 1
ATOM 1242 C C . GLN A 1 152 ? 8.250 -4.343 45.334 1.00 49.78 152 GLN A C 1
ATOM 1244 O O . GLN A 1 152 ? 8.501 -4.188 46.527 1.00 49.78 152 GLN A O 1
ATOM 1249 N N . THR A 1 153 ? 7.806 -5.507 44.848 1.00 46.19 153 THR A N 1
ATOM 1250 C CA . THR A 1 153 ? 7.584 -6.725 45.651 1.00 46.19 153 THR A CA 1
ATOM 1251 C C . THR A 1 153 ? 8.566 -7.870 45.364 1.00 46.19 153 THR A C 1
ATOM 1253 O O . THR A 1 153 ? 8.268 -9.012 4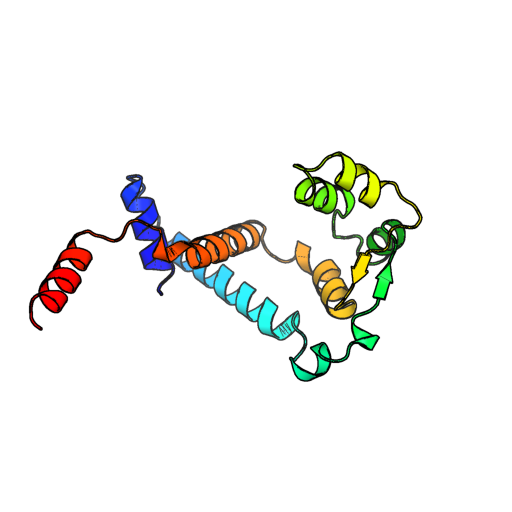5.709 1.00 46.19 153 THR A O 1
ATOM 1256 N N . PHE A 1 154 ? 9.742 -7.584 44.798 1.00 46.31 154 PHE A N 1
ATOM 1257 C CA . PHE A 1 154 ? 10.880 -8.513 44.753 1.00 46.31 154 PHE A CA 1
ATOM 1258 C C . PHE A 1 154 ? 12.164 -7.823 45.207 1.00 46.31 154 PHE A C 1
ATOM 1260 O O . PHE A 1 154 ? 12.383 -6.667 44.780 1.00 46.31 154 PHE A O 1
#

Secondary structure (DSSP, 8-state):
--HHHHHHHHHHHTTPPP-HHHHHHHHHHHHHHHHHHHHHS---HHHHT-HHHH-EEE-HHHHHHHSTTS-HHHHHHHHTTT-HHHHHHHHH-TT--EEES-HHHHHHHHHHGGGS-HHHHHHHHHHHHHHHTGGGSPPPHHHHHHHHHHHT--

Organism: Strongylus vulgaris (NCBI:txid40348)

InterPro domains:
  IPR000718 Peptidase M13 [PS51885] (1-154)
  IPR008753 Peptidase M13, N-terminal domain [PF05649] (10-148)
  IPR042089 Peptidase M13, domain 2 [G3DSA:1.10.1380.10] (2-151)